Protein AF-A0A162E7M3-F1 (afdb_monomer)

Secondary structure (DSSP, 8-state):
-EEEEEEEEPPTT----HHHHHHTEEEEEEEE---SS-HHHHHHHHHHHHHHHHHHHHHHHTT---

pLDDT: mean 86.02, std 7.31, range [61.0, 95.75]

Radius of gyration: 15.7 Å; Cα contacts (8 Å, |Δi|>4): 49; chains: 1; bounding box: 29×30×44 Å

Mean predicted aligned error: 6.93 Å

Structure (mmCIF, N/CA/C/O backbone):
data_AF-A0A162E7M3-F1
#
_entry.id   AF-A0A162E7M3-F1
#
loop_
_atom_site.group_PDB
_atom_site.id
_atom_site.type_symbol
_atom_site.label_atom_id
_atom_site.label_alt_id
_atom_site.label_comp_id
_atom_site.label_asym_id
_atom_site.label_entity_id
_atom_site.label_seq_id
_atom_site.pdbx_PDB_ins_code
_atom_site.Cartn_x
_atom_site.Cartn_y
_atom_site.Cartn_z
_atom_site.occupancy
_ato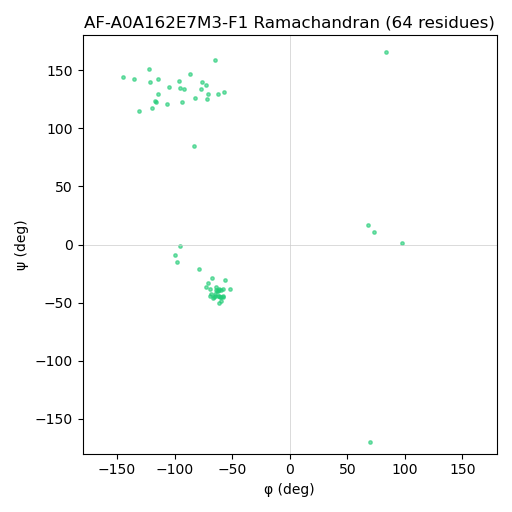m_site.B_iso_or_equiv
_atom_site.auth_seq_id
_atom_site.auth_comp_id
_atom_site.auth_asym_id
_atom_site.auth_atom_id
_atom_site.pdbx_PDB_model_num
ATOM 1 N N . MET A 1 1 ? -16.159 -2.575 -8.140 1.00 83.06 1 MET A N 1
ATOM 2 C CA . MET A 1 1 ? -14.837 -2.117 -7.658 1.00 83.06 1 MET A CA 1
ATOM 3 C C . MET A 1 1 ? -14.857 -2.210 -6.138 1.00 83.06 1 MET A C 1
ATOM 5 O O . MET A 1 1 ? -15.884 -1.856 -5.575 1.00 83.06 1 MET A O 1
ATOM 9 N N . ARG A 1 2 ? -13.818 -2.741 -5.478 1.00 89.12 2 ARG A N 1
ATOM 10 C CA . ARG A 1 2 ? -13.737 -2.801 -4.005 1.00 89.12 2 ARG A CA 1
ATOM 11 C C . ARG A 1 2 ? -12.479 -2.091 -3.507 1.00 89.12 2 ARG A C 1
ATOM 13 O O . ARG A 1 2 ? -11.473 -2.077 -4.213 1.00 89.12 2 ARG A O 1
ATOM 20 N N . ILE A 1 3 ? -12.538 -1.543 -2.296 1.00 91.12 3 ILE A N 1
ATOM 21 C CA . ILE A 1 3 ? -11.382 -0.963 -1.607 1.00 91.12 3 ILE A CA 1
ATOM 22 C C . ILE A 1 3 ? -11.115 -1.785 -0.351 1.00 91.12 3 ILE A C 1
ATOM 24 O O . ILE A 1 3 ? -12.004 -1.967 0.478 1.00 91.12 3 ILE A O 1
ATOM 28 N N . LEU A 1 4 ? -9.900 -2.314 -0.239 1.00 91.31 4 LEU A N 1
ATOM 29 C CA . LEU A 1 4 ? -9.408 -2.964 0.971 1.00 91.31 4 LEU A CA 1
ATOM 30 C C . LEU A 1 4 ? -8.624 -1.936 1.787 1.00 91.31 4 LEU A C 1
ATOM 32 O O . LEU A 1 4 ? -7.813 -1.198 1.226 1.00 91.31 4 LEU A O 1
ATOM 36 N N . VAL A 1 5 ? -8.872 -1.894 3.097 1.00 90.94 5 VAL A N 1
ATOM 37 C CA . VAL A 1 5 ? -8.231 -0.950 4.020 1.00 90.94 5 VAL A CA 1
ATOM 38 C C . VAL A 1 5 ? -7.457 -1.725 5.074 1.00 90.94 5 VAL A C 1
ATOM 40 O O . VAL A 1 5 ? -8.047 -2.468 5.858 1.00 90.94 5 VAL A O 1
ATOM 43 N N . ARG A 1 6 ? -6.138 -1.535 5.111 1.00 89.06 6 ARG A N 1
ATOM 44 C CA . ARG A 1 6 ? -5.286 -2.031 6.193 1.00 89.06 6 ARG A CA 1
ATOM 45 C C . ARG A 1 6 ? -5.118 -0.929 7.228 1.00 89.06 6 ARG A C 1
ATOM 47 O O . ARG A 1 6 ? -4.677 0.167 6.889 1.00 89.06 6 ARG A O 1
ATOM 54 N N . ARG A 1 7 ? -5.499 -1.225 8.470 1.00 89.75 7 ARG A N 1
ATOM 55 C CA . ARG A 1 7 ? -5.388 -0.325 9.623 1.00 89.75 7 ARG A CA 1
ATOM 56 C C . ARG A 1 7 ? -4.258 -0.816 10.517 1.00 89.75 7 ARG A C 1
ATOM 58 O O . ARG A 1 7 ? -4.318 -1.934 11.017 1.00 89.75 7 ARG A O 1
ATOM 65 N N . GLU A 1 8 ? -3.257 0.024 10.735 1.00 88.00 8 GLU A N 1
ATOM 66 C CA . GLU A 1 8 ? -2.138 -0.250 11.638 1.00 88.00 8 GLU A CA 1
ATOM 67 C C . GLU A 1 8 ? -2.169 0.724 12.812 1.00 88.00 8 GLU A C 1
ATOM 69 O O . GLU A 1 8 ? -2.553 1.885 12.655 1.00 88.00 8 GLU A O 1
ATOM 74 N N . LYS A 1 9 ? -1.821 0.251 14.012 1.00 86.69 9 LYS A N 1
ATOM 75 C CA . LYS A 1 9 ? -1.662 1.133 15.171 1.00 86.69 9 LYS A CA 1
ATOM 76 C C . LYS A 1 9 ? -0.385 1.939 14.990 1.00 86.69 9 LYS A C 1
ATOM 78 O O . LYS A 1 9 ? 0.631 1.405 14.557 1.00 86.69 9 LYS A O 1
ATOM 83 N N . ILE A 1 10 ? -0.462 3.220 15.304 1.00 83.06 10 ILE A N 1
ATOM 84 C CA . ILE A 1 10 ? 0.695 4.096 15.215 1.00 83.06 10 ILE A CA 1
ATOM 85 C C . ILE A 1 10 ? 1.619 3.845 16.408 1.00 83.06 10 ILE A C 1
ATOM 87 O O . ILE A 1 10 ? 1.163 3.786 17.552 1.00 83.06 10 ILE A O 1
ATOM 91 N N . GLU A 1 11 ? 2.914 3.718 16.129 1.00 72.81 11 GLU A N 1
ATOM 92 C CA . GLU A 1 11 ? 3.965 3.660 17.142 1.00 72.81 11 GLU A CA 1
ATOM 93 C C . GLU A 1 11 ? 4.427 5.069 17.533 1.00 72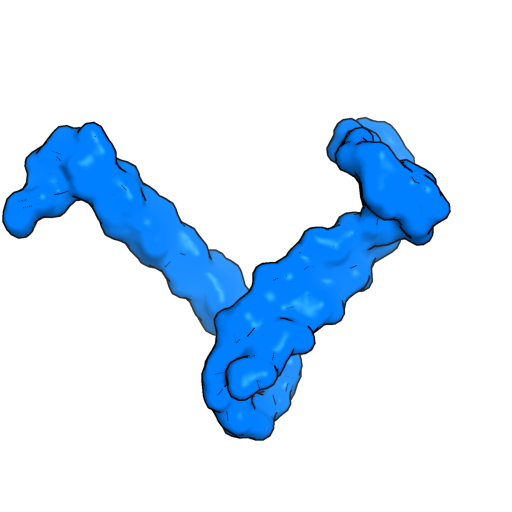.81 11 GLU A C 1
ATOM 95 O O . GLU A 1 11 ? 4.419 6.009 16.726 1.00 72.81 11 GLU A O 1
ATOM 100 N N . HIS A 1 12 ? 4.810 5.223 18.800 1.00 72.56 12 HIS A N 1
ATOM 101 C CA . HIS A 1 12 ? 5.176 6.512 19.374 1.00 72.56 12 HIS A CA 1
ATOM 102 C C . HIS A 1 12 ? 6.404 7.094 18.649 1.00 72.56 12 HIS A C 1
ATOM 104 O O . HIS A 1 12 ? 7.400 6.401 18.473 1.00 72.56 12 HIS A O 1
ATOM 110 N N . GLY A 1 13 ? 6.333 8.357 18.215 1.00 69.81 13 GLY A N 1
ATOM 111 C CA . GLY A 1 13 ? 7.448 9.051 17.550 1.00 69.81 13 GLY A CA 1
ATOM 112 C C . GLY A 1 13 ? 7.403 9.072 16.016 1.00 69.81 13 GLY A C 1
ATOM 113 O O . GLY A 1 13 ? 8.289 9.646 15.392 1.00 69.81 13 GLY A O 1
ATOM 114 N N . THR A 1 14 ? 6.371 8.503 15.387 1.00 71.69 14 THR A N 1
ATOM 115 C CA . THR A 1 14 ? 6.186 8.618 13.929 1.00 71.69 14 THR A CA 1
ATOM 116 C C . THR A 1 14 ? 5.645 10.007 13.565 1.00 71.69 14 THR A C 1
ATOM 118 O O . THR A 1 14 ? 4.763 10.513 14.253 1.00 71.69 14 THR A O 1
ATOM 121 N N . GLN A 1 15 ? 6.119 10.624 12.475 1.00 71.56 15 GLN A N 1
A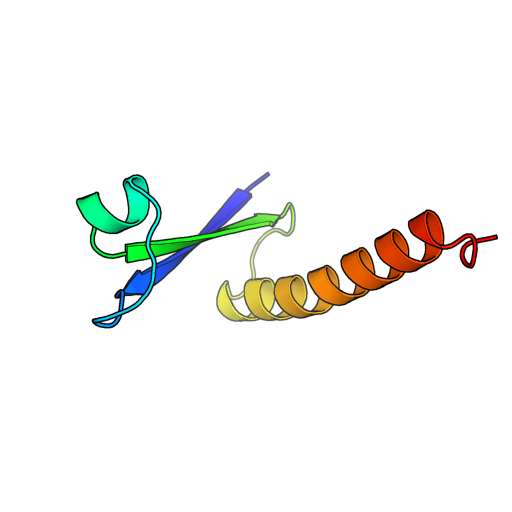TOM 122 C CA . GLN A 1 15 ? 5.499 11.837 11.925 1.00 71.56 15 GLN A CA 1
ATOM 123 C C . GLN A 1 15 ? 4.163 11.480 11.257 1.00 71.56 15 GLN A C 1
ATOM 125 O O . GLN A 1 15 ? 4.106 10.599 10.394 1.00 71.56 15 GLN A O 1
ATOM 130 N N . LEU A 1 16 ? 3.087 12.145 11.680 1.00 72.19 16 LEU A N 1
ATOM 131 C CA . LEU A 1 16 ? 1.711 11.793 11.325 1.00 72.19 16 LEU A CA 1
ATOM 132 C C . LEU A 1 16 ? 0.999 12.940 10.621 1.00 72.19 16 LEU A C 1
ATOM 134 O O . LEU A 1 16 ? 1.083 14.094 11.048 1.00 72.19 16 LEU A O 1
ATOM 138 N N . SER A 1 17 ? 0.215 12.604 9.601 1.00 74.69 17 SER A N 1
ATOM 139 C CA . SER A 1 17 ? -0.796 13.514 9.070 1.00 74.69 17 SER A CA 1
ATOM 140 C C . SER A 1 17 ? -1.889 13.784 10.111 1.00 74.69 17 SER A C 1
ATOM 142 O O . SER A 1 17 ? -2.112 12.995 11.032 1.00 74.69 17 SER A O 1
ATOM 144 N N . LEU A 1 18 ? -2.611 14.896 9.952 1.00 77.06 18 LEU A N 1
ATOM 145 C CA . LEU A 1 18 ? -3.693 15.305 10.856 1.00 77.06 18 LEU A CA 1
ATOM 146 C C . LEU A 1 18 ? -4.736 14.186 11.080 1.00 77.06 18 LEU A C 1
ATOM 148 O O . LEU A 1 18 ? -5.190 13.965 12.199 1.00 77.06 18 LEU A O 1
ATOM 152 N N . PHE A 1 19 ? -5.065 13.425 10.031 1.00 75.19 19 PHE A N 1
ATOM 153 C CA . PHE A 1 19 ? -6.036 12.325 10.089 1.00 75.19 19 PHE A CA 1
ATOM 154 C C . PHE A 1 19 ? -5.540 11.101 10.869 1.00 75.19 19 PHE A C 1
ATOM 156 O O . PHE A 1 19 ? -6.335 10.404 11.508 1.00 75.19 19 PHE A O 1
ATOM 163 N N . GLU A 1 20 ? -4.234 10.840 10.818 1.00 80.19 20 GLU A N 1
ATOM 164 C CA . GLU A 1 20 ? -3.588 9.764 11.568 1.00 80.19 20 GLU A CA 1
ATOM 165 C C . GLU A 1 20 ? -3.507 10.112 13.062 1.00 80.19 20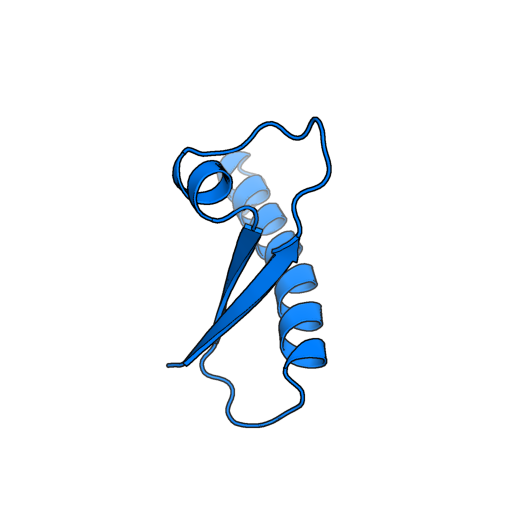 GLU A C 1
ATOM 167 O O . GLU A 1 20 ? -3.720 9.234 13.896 1.00 80.19 20 GLU A O 1
ATOM 172 N N . GLN A 1 21 ? -3.284 11.389 13.406 1.00 74.62 21 GLN A N 1
ATOM 173 C CA . GLN A 1 21 ? -3.245 11.862 14.798 1.00 74.62 21 GLN A CA 1
ATOM 174 C C . GLN A 1 21 ? -4.600 11.733 15.502 1.00 74.62 21 GLN A C 1
ATOM 176 O O . GLN A 1 21 ? -4.657 11.238 16.622 1.00 74.62 21 GLN A O 1
ATOM 181 N N . ILE A 1 22 ? -5.693 12.117 14.831 1.00 82.44 22 ILE A N 1
ATOM 182 C CA . ILE A 1 22 ? -7.051 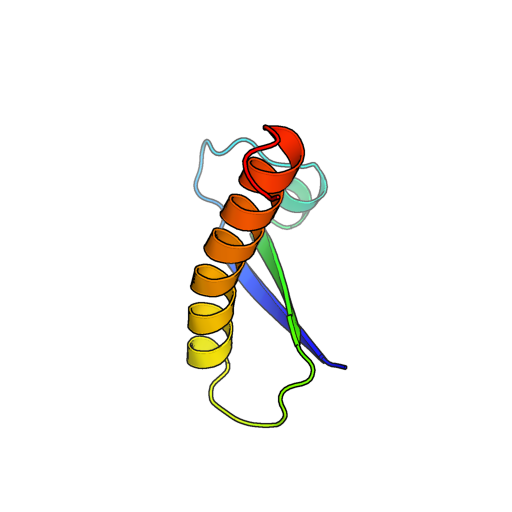12.072 15.407 1.00 82.44 22 ILE A CA 1
ATOM 183 C C . ILE A 1 22 ? -7.476 10.636 15.729 1.00 82.44 22 ILE A C 1
ATOM 185 O O . ILE A 1 22 ? -8.105 10.381 16.752 1.00 82.44 22 ILE A O 1
ATOM 189 N N . ASN A 1 23 ? -7.139 9.691 14.850 1.00 82.44 23 ASN A N 1
ATOM 190 C CA . ASN A 1 23 ? -7.603 8.312 14.976 1.00 82.44 23 ASN A CA 1
ATOM 191 C C . ASN A 1 23 ? -6.582 7.378 15.637 1.00 82.44 23 ASN A C 1
ATOM 193 O O . ASN A 1 23 ? -6.950 6.267 16.002 1.00 82.44 23 ASN A O 1
ATOM 197 N N . GLY A 1 24 ? -5.308 7.762 15.753 1.00 84.88 24 GLY A N 1
ATOM 198 C CA . GLY A 1 24 ? -4.248 6.893 16.280 1.00 84.88 24 GLY A CA 1
ATOM 199 C C . GLY A 1 24 ? -3.898 5.705 15.371 1.00 84.88 24 GLY A C 1
ATOM 200 O O . GLY A 1 24 ? -3.267 4.740 15.813 1.00 84.88 24 GLY A O 1
ATOM 201 N N . HIS A 1 25 ? -4.306 5.755 14.098 1.00 86.81 25 HIS A N 1
ATOM 202 C CA . HIS A 1 25 ? -4.095 4.680 13.132 1.00 86.81 25 HIS A CA 1
ATOM 203 C C . HIS A 1 25 ? -3.601 5.169 11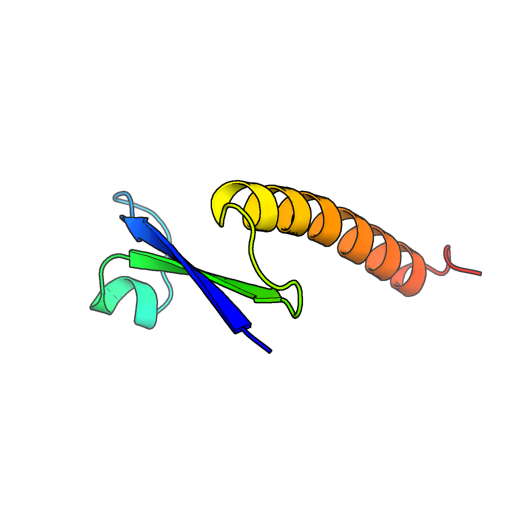.778 1.00 86.81 25 HIS A C 1
ATOM 205 O O . HIS A 1 25 ? -4.075 6.179 11.258 1.00 86.81 25 HIS A O 1
ATOM 211 N N . ARG A 1 26 ? -2.702 4.379 11.183 1.00 86.25 26 ARG A N 1
ATOM 212 C CA . ARG A 1 26 ? -2.276 4.515 9.791 1.00 86.25 26 ARG A CA 1
ATOM 213 C C . ARG A 1 26 ? -3.156 3.646 8.905 1.00 86.25 26 ARG A C 1
ATOM 215 O O . ARG A 1 26 ? -3.394 2.475 9.208 1.00 86.25 26 ARG A O 1
ATOM 222 N N . TYR A 1 27 ? -3.620 4.224 7.804 1.00 87.75 27 TYR A N 1
ATOM 223 C CA . TYR A 1 27 ? -4.493 3.560 6.844 1.00 87.75 27 TYR A CA 1
ATOM 224 C C . TYR A 1 27 ? -3.781 3.388 5.504 1.00 87.75 27 TYR A C 1
ATOM 226 O O . TYR A 1 27 ? -3.247 4.343 4.947 1.00 87.75 27 TYR A O 1
ATOM 234 N N . GLN A 1 28 ? -3.795 2.168 4.972 1.00 86.88 28 GLN A N 1
ATOM 235 C CA . GLN A 1 28 ? -3.320 1.851 3.625 1.00 86.88 28 GLN A CA 1
ATOM 236 C C . GLN A 1 28 ? -4.487 1.327 2.795 1.00 86.88 28 GLN A C 1
ATOM 238 O O . GLN A 1 28 ? -5.150 0.361 3.176 1.00 86.88 28 GLN A O 1
ATOM 243 N N . LEU A 1 29 ? -4.741 1.992 1.669 1.00 90.00 29 LEU A N 1
ATOM 244 C CA . LEU A 1 29 ? -5.873 1.730 0.789 1.00 90.00 29 LEU A CA 1
ATOM 245 C C . LEU A 1 29 ? -5.408 0.989 -0.460 1.00 90.00 29 LEU A C 1
ATOM 247 O O . LEU A 1 29 ? -4.413 1.363 -1.079 1.00 90.00 29 LEU A O 1
ATOM 251 N N . ILE A 1 30 ? -6.157 -0.037 -0.854 1.00 89.31 30 ILE A N 1
ATOM 252 C CA . ILE A 1 30 ? -5.914 -0.781 -2.088 1.00 89.31 30 ILE A CA 1
ATOM 253 C C . ILE A 1 30 ? -7.224 -0.907 -2.855 1.00 89.31 30 ILE A C 1
ATOM 255 O O . ILE A 1 30 ? -8.154 -1.586 -2.416 1.00 89.31 30 ILE A O 1
ATOM 259 N N . ALA A 1 31 ? -7.283 -0.277 -4.027 1.00 90.19 31 ALA A N 1
ATOM 260 C CA . ALA A 1 31 ? -8.381 -0.448 -4.967 1.00 90.19 31 ALA A CA 1
ATOM 261 C C . ALA A 1 31 ? -8.158 -1.711 -5.808 1.00 90.19 31 ALA A C 1
ATOM 263 O O . ALA A 1 31 ? -7.116 -1.881 -6.438 1.00 90.19 31 ALA A O 1
ATOM 264 N N . THR A 1 32 ? -9.141 -2.610 -5.829 1.00 89.25 32 THR A N 1
ATOM 265 C CA . THR A 1 32 ? -9.058 -3.846 -6.610 1.00 89.25 32 THR A CA 1
ATOM 266 C C . THR A 1 32 ? -10.421 -4.247 -7.173 1.00 89.25 32 THR A C 1
ATOM 268 O O . THR A 1 32 ? -11.467 -4.043 -6.554 1.00 89.25 32 THR A O 1
ATOM 271 N N . ALA A 1 33 ? -10.434 -4.811 -8.381 1.00 90.19 33 ALA A N 1
ATOM 272 C CA . ALA A 1 33 ? -11.635 -5.370 -9.007 1.00 90.19 33 ALA A CA 1
ATOM 273 C C . ALA A 1 33 ? -11.713 -6.902 -8.879 1.00 90.19 33 ALA A C 1
ATOM 275 O O . ALA A 1 33 ? -12.757 -7.484 -9.174 1.00 90.19 33 ALA A O 1
ATOM 276 N N . THR A 1 34 ? -10.640 -7.550 -8.409 1.00 87.81 34 THR A N 1
ATOM 277 C CA . THR A 1 34 ? -10.588 -9.001 -8.196 1.00 87.81 34 THR A CA 1
ATOM 278 C C . THR A 1 34 ? -11.711 -9.412 -7.255 1.00 87.81 34 THR A C 1
ATOM 280 O O . THR A 1 34 ? -11.865 -8.788 -6.207 1.00 87.81 34 THR A O 1
ATOM 283 N N . ARG A 1 35 ? -12.489 -10.443 -7.592 1.00 86.12 35 ARG A N 1
ATOM 284 C CA . ARG A 1 35 ? -13.559 -10.977 -6.732 1.00 86.12 35 ARG A CA 1
ATOM 285 C C . ARG A 1 35 ? -13.039 -12.172 -5.929 1.00 86.12 35 ARG A C 1
ATOM 287 O O . ARG A 1 35 ? -12.276 -12.973 -6.456 1.00 86.12 35 ARG A O 1
ATOM 294 N N . GLY A 1 36 ? -13.449 -12.283 -4.665 1.00 84.06 36 GLY A N 1
ATOM 295 C CA . GLY A 1 36 ? -13.050 -13.387 -3.783 1.00 84.06 36 GLY A CA 1
ATOM 296 C C . GLY A 1 36 ? -11.573 -13.370 -3.361 1.00 84.06 36 GLY A C 1
ATOM 297 O O . GLY A 1 36 ? -10.862 -12.379 -3.567 1.00 84.06 36 GLY A O 1
ATOM 298 N N . GLY A 1 37 ? -11.140 -14.471 -2.738 1.00 86.44 37 GLY A N 1
ATOM 299 C CA . GLY A 1 37 ? -9.778 -14.686 -2.238 1.00 86.44 37 GLY A CA 1
ATOM 300 C C . GLY A 1 37 ? -9.497 -14.094 -0.852 1.00 86.44 37 GLY A C 1
ATOM 301 O O . GLY A 1 37 ? -10.243 -13.258 -0.345 1.00 86.44 37 GLY A O 1
ATOM 302 N N . GLN A 1 38 ? -8.388 -14.527 -0.246 1.00 90.50 38 GLN A N 1
ATOM 303 C CA . GLN A 1 38 ? -7.907 -14.001 1.034 1.00 90.50 38 GLN A CA 1
ATOM 304 C C . GLN A 1 38 ? -7.376 -12.571 0.865 1.00 90.50 38 GLN A C 1
ATOM 306 O O . GLN A 1 38 ? -6.538 -12.309 -0.006 1.00 90.50 38 GLN A O 1
ATOM 311 N N . ALA A 1 39 ? -7.839 -11.650 1.715 1.00 88.69 39 ALA A N 1
ATOM 312 C CA . ALA A 1 39 ? -7.478 -10.233 1.656 1.00 88.69 39 ALA A CA 1
ATOM 313 C C . ALA A 1 39 ? -5.959 -10.013 1.773 1.00 88.69 39 ALA A C 1
ATOM 315 O O . ALA A 1 39 ? -5.389 -9.219 1.029 1.00 88.69 39 ALA A O 1
ATOM 316 N N . GLN A 1 40 ? -5.294 -10.794 2.624 1.00 88.38 40 GLN A N 1
ATOM 317 C CA . GLN A 1 40 ? -3.853 -10.734 2.870 1.00 88.38 40 GLN A CA 1
ATOM 318 C C . GLN A 1 40 ? -3.045 -11.052 1.603 1.00 88.38 40 GLN A C 1
ATOM 320 O O . GLN A 1 40 ? -2.058 -10.385 1.297 1.00 88.38 40 GLN A O 1
ATOM 325 N N . ARG A 1 41 ? -3.490 -12.040 0.812 1.00 90.38 41 ARG A N 1
ATOM 326 C CA . ARG A 1 41 ? -2.824 -12.419 -0.443 1.00 90.38 41 ARG A CA 1
ATOM 327 C C . ARG A 1 41 ? -2.971 -11.336 -1.510 1.00 90.38 41 ARG A C 1
ATOM 329 O O . ARG A 1 41 ? -2.037 -11.076 -2.267 1.00 90.38 41 ARG A O 1
ATOM 336 N N . LEU A 1 42 ? -4.143 -10.707 -1.574 1.00 90.38 42 LEU A N 1
ATOM 337 C CA . LEU A 1 42 ? -4.407 -9.601 -2.495 1.00 90.38 42 LEU A CA 1
ATOM 338 C C . LEU A 1 42 ? -3.563 -8.379 -2.145 1.00 90.38 42 LEU A C 1
ATOM 340 O O . LEU A 1 42 ? -2.941 -7.795 -3.029 1.00 90.38 42 LEU A O 1
ATOM 344 N N . GLU A 1 43 ? -3.493 -8.039 -0.862 1.00 88.88 43 GLU A N 1
ATOM 345 C CA . GLU A 1 43 ? -2.652 -6.958 -0.360 1.00 88.88 43 GLU A CA 1
ATOM 346 C C . GLU A 1 43 ? -1.168 -7.200 -0.675 1.00 88.88 43 GLU A C 1
ATOM 348 O O . GLU A 1 43 ? -0.504 -6.324 -1.231 1.00 88.88 43 GLU A O 1
ATOM 353 N N . ALA A 1 44 ? -0.654 -8.404 -0.393 1.00 89.75 44 ALA A N 1
ATOM 354 C CA . ALA A 1 44 ? 0.731 -8.769 -0.688 1.00 89.75 44 ALA A CA 1
ATOM 355 C C . ALA A 1 44 ? 1.057 -8.623 -2.185 1.00 89.75 44 ALA A C 1
ATOM 357 O O . ALA A 1 44 ? 2.065 -8.012 -2.547 1.00 89.75 44 ALA A O 1
ATOM 358 N N . ARG A 1 45 ? 0.169 -9.109 -3.065 1.00 89.69 45 ARG A N 1
ATOM 359 C CA . ARG A 1 45 ? 0.305 -8.938 -4.520 1.00 89.69 45 ARG A CA 1
ATOM 360 C C . ARG A 1 45 ? 0.340 -7.460 -4.918 1.00 89.69 45 ARG A C 1
ATOM 362 O O . ARG A 1 45 ? 1.180 -7.072 -5.727 1.00 89.69 45 ARG A O 1
ATOM 369 N N . HIS A 1 46 ? -0.553 -6.641 -4.364 1.00 88.56 46 HIS A N 1
ATOM 370 C CA . HIS A 1 46 ? -0.606 -5.211 -4.672 1.00 88.56 46 HIS A CA 1
ATOM 371 C C . HIS A 1 46 ? 0.660 -4.467 -4.224 1.00 88.56 46 HIS A C 1
ATOM 373 O O . HIS A 1 46 ? 1.159 -3.634 -4.977 1.00 88.56 46 HIS A O 1
ATOM 379 N N . ARG A 1 47 ? 1.239 -4.804 -3.061 1.00 86.00 47 ARG A N 1
ATOM 380 C CA . ARG A 1 47 ? 2.502 -4.195 -2.599 1.00 86.00 47 ARG A CA 1
ATOM 381 C C . ARG A 1 47 ? 3.673 -4.462 -3.542 1.00 86.00 47 ARG A C 1
ATOM 383 O O . ARG A 1 47 ? 4.489 -3.572 -3.765 1.00 86.00 47 ARG A O 1
ATOM 390 N N . VAL A 1 48 ? 3.749 -5.662 -4.115 1.00 88.38 48 VAL A N 1
ATOM 391 C CA . VAL A 1 48 ? 4.772 -5.979 -5.124 1.00 88.38 48 VAL A CA 1
ATOM 392 C C . VAL A 1 48 ? 4.510 -5.201 -6.415 1.00 88.38 48 VAL A C 1
ATOM 394 O O . VAL A 1 48 ? 5.440 -4.630 -6.980 1.00 88.38 48 VAL A O 1
ATOM 397 N N . HIS A 1 49 ? 3.251 -5.119 -6.855 1.00 87.94 49 HIS A N 1
ATOM 398 C CA . HIS A 1 49 ? 2.893 -4.412 -8.087 1.00 87.94 49 HIS A CA 1
ATOM 399 C C . HIS A 1 49 ? 3.173 -2.904 -8.014 1.00 87.94 49 HIS A C 1
ATOM 401 O O . HIS A 1 49 ? 3.674 -2.336 -8.979 1.00 87.94 49 HIS A O 1
ATOM 407 N N . ALA A 1 50 ? 2.969 -2.280 -6.850 1.00 86.75 50 ALA A N 1
ATOM 408 C CA . ALA A 1 50 ? 3.287 -0.869 -6.632 1.00 86.75 50 ALA A CA 1
ATOM 409 C C . ALA A 1 50 ? 4.765 -0.532 -6.926 1.00 86.75 50 ALA A C 1
ATOM 411 O O . ALA A 1 50 ? 5.071 0.566 -7.386 1.00 86.75 50 ALA A O 1
ATOM 412 N N . ARG A 1 51 ? 5.692 -1.482 -6.718 1.00 89.50 51 ARG A N 1
ATOM 413 C CA . ARG A 1 51 ? 7.107 -1.303 -7.089 1.00 89.50 51 ARG A CA 1
ATOM 414 C C . ARG A 1 51 ? 7.289 -1.277 -8.600 1.00 89.50 51 ARG A C 1
ATOM 416 O O . ARG A 1 51 ? 8.0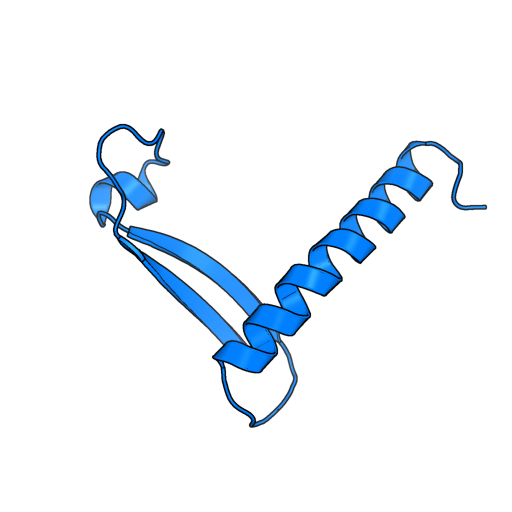06 -0.423 -9.102 1.00 89.50 51 ARG A O 1
ATOM 423 N N . VAL A 1 52 ? 6.627 -2.187 -9.316 1.00 91.75 52 VAL A N 1
ATOM 424 C CA . VAL A 1 52 ? 6.657 -2.239 -10.786 1.00 91.75 52 VAL A CA 1
ATOM 425 C C . VAL A 1 52 ? 6.109 -0.943 -11.373 1.00 91.75 52 VAL A C 1
ATOM 427 O O . VAL A 1 52 ? 6.747 -0.352 -12.237 1.00 91.75 52 VAL A O 1
ATOM 430 N N . GLU A 1 53 ? 4.983 -0.447 -10.858 1.00 89.94 53 GLU A N 1
ATOM 431 C CA . GLU A 1 53 ? 4.439 0.855 -11.258 1.00 89.94 53 GLU A CA 1
ATOM 432 C C . GLU A 1 53 ? 5.421 2.001 -10.981 1.00 89.94 53 GLU A C 1
ATOM 434 O O . GLU A 1 53 ? 5.562 2.900 -11.809 1.00 89.94 53 GLU A O 1
ATOM 439 N N . GLY A 1 54 ? 6.130 1.955 -9.848 1.00 92.50 54 GLY A N 1
ATOM 440 C CA . GLY A 1 54 ? 7.199 2.897 -9.521 1.00 92.50 54 GLY A CA 1
ATOM 441 C C . GLY A 1 54 ? 8.366 2.842 -10.511 1.00 92.50 54 GLY A C 1
ATOM 442 O O . GLY A 1 54 ? 8.812 3.888 -10.973 1.00 92.50 54 GLY A O 1
ATOM 443 N N . PHE A 1 55 ? 8.816 1.645 -10.896 1.00 92.69 55 PHE A N 1
ATOM 444 C CA . PHE A 1 55 ? 9.860 1.474 -11.911 1.00 92.69 55 PHE A CA 1
ATOM 445 C C . PHE A 1 55 ? 9.413 1.962 -13.286 1.00 92.69 55 PHE A C 1
ATOM 447 O O . PHE A 1 55 ? 10.171 2.657 -13.952 1.00 92.69 55 PHE A O 1
ATOM 454 N N . ILE A 1 56 ? 8.179 1.656 -13.697 1.00 92.56 56 ILE A N 1
ATOM 455 C CA . ILE A 1 56 ? 7.614 2.152 -14.959 1.00 92.56 56 ILE A CA 1
ATOM 456 C C . ILE A 1 56 ? 7.553 3.680 -14.944 1.00 92.56 56 ILE A C 1
ATOM 458 O O . ILE A 1 56 ? 7.927 4.313 -15.928 1.00 92.56 56 ILE A O 1
ATOM 462 N N . ARG A 1 57 ? 7.099 4.279 -13.837 1.00 94.81 57 ARG A N 1
ATOM 463 C CA . ARG A 1 57 ? 7.040 5.737 -13.681 1.00 94.81 57 ARG A CA 1
ATOM 464 C C . ARG A 1 57 ? 8.430 6.356 -13.768 1.00 94.81 57 ARG A C 1
ATOM 466 O O . ARG A 1 57 ? 8.643 7.211 -14.611 1.00 94.81 57 ARG A O 1
ATOM 473 N N . CYS A 1 58 ? 9.385 5.832 -13.004 1.00 95.75 58 CYS A N 1
ATOM 474 C CA . CYS A 1 58 ? 10.777 6.272 -13.046 1.00 95.75 58 CYS A CA 1
ATOM 475 C C . CYS A 1 58 ? 11.381 6.138 -14.454 1.00 95.75 58 CYS A C 1
ATOM 477 O O . CYS A 1 58 ? 12.007 7.068 -14.952 1.00 95.75 58 CYS A O 1
ATOM 479 N N . GLY A 1 59 ? 11.146 5.016 -15.140 1.00 95.69 59 GLY A N 1
ATOM 480 C CA . GLY A 1 59 ? 11.606 4.809 -16.514 1.00 95.69 59 GLY A CA 1
ATOM 481 C C . GLY A 1 59 ? 11.018 5.827 -17.496 1.00 95.69 59 GLY A C 1
ATOM 482 O O . GLY A 1 59 ? 11.737 6.324 -18.359 1.00 95.69 59 GLY A O 1
ATOM 483 N N . LYS A 1 60 ? 9.737 6.185 -17.342 1.00 94.25 60 LYS A N 1
ATOM 484 C CA . LYS A 1 60 ? 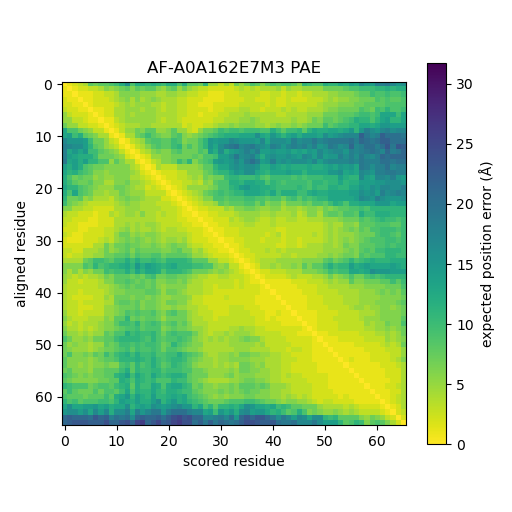9.091 7.252 -18.125 1.00 94.25 60 LYS A CA 1
ATOM 485 C C . LYS A 1 60 ? 9.677 8.626 -17.810 1.00 94.25 60 LYS A C 1
ATOM 487 O O . LYS A 1 60 ? 10.012 9.355 -18.736 1.00 94.25 60 LYS A O 1
ATOM 492 N N . ASP A 1 61 ? 9.856 8.942 -16.531 1.00 95.06 61 ASP A N 1
ATOM 493 C CA . ASP A 1 61 ? 10.361 10.242 -16.075 1.00 95.06 61 ASP A CA 1
ATOM 494 C C . ASP A 1 61 ? 11.830 10.474 -16.476 1.00 95.06 61 ASP A C 1
ATOM 496 O O . ASP A 1 61 ? 12.250 11.606 -16.695 1.00 95.06 61 ASP A O 1
ATOM 500 N N . THR A 1 62 ? 12.614 9.401 -16.606 1.00 94.75 62 THR A N 1
ATOM 501 C CA . THR A 1 62 ? 14.043 9.448 -16.971 1.00 94.75 62 THR A CA 1
ATOM 502 C C . THR A 1 62 ? 14.312 9.243 -18.465 1.00 94.75 62 THR A C 1
ATOM 504 O O . THR A 1 62 ? 15.466 9.281 -18.887 1.00 94.75 62 THR A O 1
ATOM 507 N N . GLY A 1 63 ? 13.277 9.013 -19.2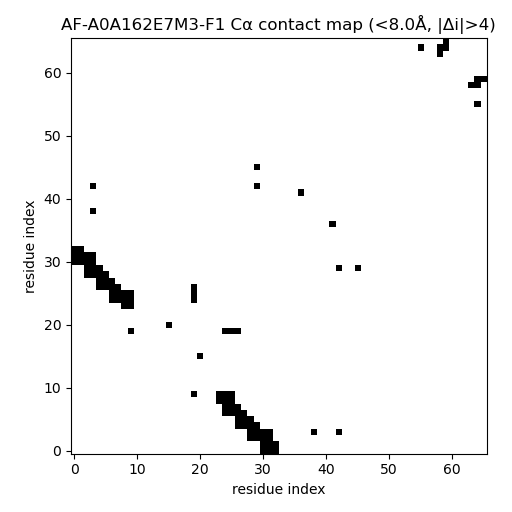80 1.00 91.38 63 GLY A N 1
ATOM 508 C CA . GLY A 1 63 ? 13.421 8.760 -20.719 1.00 91.38 63 GLY A CA 1
ATOM 509 C C . GLY A 1 63 ? 13.983 7.377 -21.080 1.00 91.38 63 GLY A C 1
ATOM 510 O O . GLY A 1 63 ? 14.306 7.135 -22.242 1.00 91.38 63 GLY A O 1
ATOM 511 N N . LEU A 1 64 ? 14.086 6.464 -20.108 1.00 90.12 64 LEU A N 1
ATOM 512 C CA . LEU A 1 64 ? 14.491 5.067 -20.312 1.00 90.12 64 LEU A CA 1
ATOM 513 C C . LEU A 1 64 ? 13.348 4.196 -20.858 1.00 90.12 64 LEU A C 1
ATOM 515 O O . LEU A 1 64 ? 13.599 3.138 -21.430 1.00 90.12 64 LEU A O 1
ATOM 519 N N . ALA A 1 65 ? 12.095 4.624 -20.684 1.00 76.19 65 ALA A N 1
ATOM 520 C CA . ALA A 1 65 ? 10.930 3.992 -21.291 1.00 76.19 65 ALA A CA 1
ATOM 521 C C . ALA A 1 65 ? 10.747 4.517 -22.725 1.00 76.19 65 ALA A C 1
ATOM 523 O O . ALA A 1 65 ? 10.009 5.479 -22.942 1.00 76.19 65 ALA A O 1
ATOM 524 N N . ARG A 1 66 ? 11.452 3.908 -23.684 1.00 61.00 66 ARG A N 1
ATOM 525 C CA . ARG A 1 66 ? 11.194 4.076 -25.120 1.00 61.00 66 ARG A CA 1
ATOM 526 C C . ARG A 1 66 ? 10.349 2.921 -25.644 1.00 61.00 66 ARG A C 1
ATOM 528 O O . ARG A 1 66 ? 10.624 1.773 -25.234 1.00 61.00 66 ARG A O 1
#

Solvent-accessible surface area (backbone atoms only — not comparable to full-atom values): 4168 Å² total; per-residue (Å²): 124,47,74,49,75,49,79,41,79,64,64,93,88,64,92,66,57,73,71,29,63,78,68,49,36,46,76,47,81,44,81,43,73,78,79,79,80,62,65,68,62,54,51,55,52,48,61,56,46,54,50,53,54,48,51,53,48,50,27,52,78,69,65,72,60,121

Foldseek 3Di:
DDKDKDKDADDPPDDDDPVCVVVRIDIDIDDDPDPDDDPVVVVVVVVVVVVVVVVVVVCVVVVVND

Organism: NCBI:txid2738409

Sequence (66 aa):
MRILVRREKIEHGTQLSLFEQINGHRYQLIATATRGGQAQRLEARHRVHARVEGFIRCGKDTGLAR